Protein AF-A0A530CFT2-F1 (afdb_monomer_lite)

pLDDT: mean 93.9, std 4.34, range [71.94, 98.25]

Sequence (103 aa):
RKPIAGTEFVIRADLAFIAIGFAGPAARGPVSELAGQMKIAIDSRRSKNVEANDRDYRTSVEKLYAAGDVRRGQSLVVWAIREGRQAARAIDEALMGSSVLPR

Foldseek 3Di:
DDDDPPPDDDDDDPDDDDPPDAQADDCDDDCVVCPPQWDWDQDPVRRTAGDDDQQQQDTSDPLDGDADCNHVNDDDPVRRVVSVQNNVQSSCCVVPVHDPGDD

Radius of gyration: 18.89 Å; chains: 1; bounding box: 44×29×58 Å

Secondary structure (DSSP, 8-state):
--PPTT-------S--------SSS-SSSHHHHTBTTB-EEE-TT--EEE---TTT-B-SSTT-B--THHHH-S--HHHHHHHHHHHHHHHHHHHHSS--S--

Structure (mmCIF, N/CA/C/O backbone):
data_AF-A0A530CFT2-F1
#
_entry.id   AF-A0A530CFT2-F1
#
loop_
_atom_site.group_PDB
_atom_site.id
_atom_site.type_symbol
_atom_site.label_atom_id
_atom_site.label_alt_id
_atom_site.label_comp_id
_atom_site.label_asym_id
_atom_site.label_entity_id
_atom_site.label_seq_id
_atom_site.pdbx_PDB_ins_code
_atom_site.Cartn_x
_atom_site.Cartn_y
_atom_site.Cartn_z
_atom_site.occupancy
_atom_site.B_iso_or_equiv
_atom_site.auth_seq_id
_atom_site.auth_comp_id
_atom_site.auth_asym_id
_atom_site.auth_atom_id
_atom_site.pdbx_PDB_model_num
ATOM 1 N N . ARG A 1 1 ? 21.847 -1.056 -11.815 1.00 71.94 1 ARG A N 1
ATOM 2 C CA . ARG A 1 1 ? 21.986 -1.627 -13.178 1.00 71.94 1 ARG A CA 1
ATOM 3 C C . ARG A 1 1 ? 22.604 -0.545 -14.052 1.00 71.94 1 ARG A C 1
ATOM 5 O O . ARG A 1 1 ? 22.154 0.586 -13.931 1.00 71.94 1 ARG A O 1
ATOM 12 N N . LYS A 1 2 ? 23.645 -0.851 -14.832 1.00 89.00 2 LYS A N 1
ATOM 13 C CA . LYS A 1 2 ? 24.240 0.085 -15.800 1.00 89.00 2 LYS A CA 1
ATOM 14 C C . LYS A 1 2 ? 23.970 -0.454 -17.212 1.00 89.00 2 LYS A C 1
ATOM 16 O O . LYS A 1 2 ? 24.074 -1.670 -17.371 1.00 89.00 2 LYS A O 1
ATOM 21 N N . PRO A 1 3 ? 23.583 0.389 -18.182 1.00 92.56 3 PRO A N 1
ATOM 22 C CA . PRO A 1 3 ? 23.513 -0.016 -19.583 1.00 92.56 3 PRO A CA 1
ATOM 23 C C . PRO A 1 3 ? 24.857 -0.579 -20.062 1.00 92.56 3 PRO A C 1
ATOM 25 O O . PRO A 1 3 ? 25.907 -0.159 -19.569 1.00 92.56 3 PRO A O 1
ATOM 28 N N . ILE A 1 4 ? 24.818 -1.527 -20.999 1.00 95.56 4 ILE A N 1
ATOM 29 C CA . ILE A 1 4 ? 26.016 -2.078 -21.641 1.00 95.56 4 ILE A CA 1
ATOM 30 C C . ILE A 1 4 ? 26.259 -1.264 -22.912 1.00 95.56 4 ILE A C 1
ATOM 32 O O . ILE A 1 4 ? 25.421 -1.266 -23.811 1.00 95.56 4 ILE A O 1
ATOM 36 N N . ALA A 1 5 ? 27.383 -0.552 -22.969 1.00 95.56 5 ALA A N 1
ATOM 37 C CA . ALA A 1 5 ? 27.720 0.282 -24.119 1.00 95.56 5 ALA A CA 1
ATOM 38 C C . ALA A 1 5 ? 27.826 -0.560 -25.401 1.00 95.56 5 ALA A C 1
ATOM 40 O O . ALA A 1 5 ? 28.415 -1.643 -25.379 1.00 95.56 5 ALA A O 1
ATOM 41 N N . GLY A 1 6 ? 27.269 -0.060 -26.505 1.00 96.31 6 GLY A N 1
ATOM 42 C CA . GLY A 1 6 ? 27.289 -0.724 -27.811 1.00 96.31 6 GLY A CA 1
ATOM 43 C C . GLY A 1 6 ? 26.199 -1.785 -28.005 1.00 96.31 6 GLY A C 1
ATOM 44 O O . GLY A 1 6 ? 26.219 -2.490 -29.010 1.00 96.31 6 GLY A O 1
ATOM 45 N N . THR A 1 7 ? 25.266 -1.927 -27.056 1.00 96.44 7 THR A N 1
ATOM 46 C CA . THR A 1 7 ? 24.122 -2.861 -27.147 1.00 96.44 7 THR A CA 1
ATOM 47 C C . THR A 1 7 ? 22.793 -2.163 -27.440 1.00 96.44 7 THR A C 1
ATOM 49 O O . THR A 1 7 ? 21.724 -2.768 -27.350 1.00 96.44 7 THR A O 1
ATOM 52 N N . GLU A 1 8 ? 22.839 -0.878 -27.773 1.00 96.12 8 GLU A N 1
ATOM 53 C CA . GLU A 1 8 ? 21.672 -0.077 -28.104 1.00 96.12 8 GLU A CA 1
ATOM 54 C C . GLU A 1 8 ? 21.058 -0.540 -29.432 1.00 96.12 8 GLU A C 1
ATOM 56 O O . GLU A 1 8 ? 21.755 -0.828 -30.403 1.00 96.12 8 GLU A O 1
ATOM 61 N N . PHE A 1 9 ? 19.729 -0.597 -29.491 1.00 96.44 9 PHE A N 1
ATOM 62 C CA . PHE A 1 9 ? 19.003 -0.979 -30.697 1.00 96.44 9 PHE A CA 1
ATOM 63 C C . PHE A 1 9 ? 17.696 -0.199 -30.815 1.00 96.44 9 PHE A C 1
ATOM 65 O O . PHE A 1 9 ? 17.185 0.351 -29.838 1.00 96.44 9 PHE A O 1
ATOM 72 N N . VAL A 1 10 ? 17.157 -0.147 -32.032 1.00 96.19 10 VAL A N 1
ATOM 73 C CA . VAL A 1 10 ? 15.926 0.580 -32.346 1.00 96.19 10 VAL A CA 1
ATOM 74 C C . VAL A 1 10 ? 14.807 -0.416 -32.618 1.00 96.19 10 VAL A C 1
ATOM 76 O O . VAL A 1 10 ? 14.932 -1.275 -33.488 1.00 96.19 10 VAL A O 1
ATOM 79 N N . ILE A 1 11 ? 13.692 -0.263 -31.906 1.00 96.44 11 ILE A N 1
ATOM 80 C CA . ILE A 1 11 ? 12.438 -0.966 -32.190 1.00 96.44 11 ILE A CA 1
ATOM 81 C C . ILE A 1 11 ? 11.497 0.037 -32.855 1.00 96.44 11 ILE A C 1
ATOM 83 O O . ILE A 1 11 ? 11.189 1.072 -32.265 1.00 96.44 11 ILE A O 1
ATOM 87 N N . ARG A 1 12 ? 11.039 -0.248 -34.079 1.00 97.25 12 ARG A N 1
ATOM 88 C CA . ARG A 1 12 ? 9.985 0.552 -34.721 1.00 97.25 12 ARG A CA 1
ATOM 89 C C . ARG A 1 12 ? 8.639 0.180 -34.106 1.00 97.25 12 ARG A C 1
ATOM 91 O O . ARG A 1 12 ? 8.316 -1.001 -34.037 1.00 97.25 12 ARG A O 1
ATOM 98 N N . ALA A 1 13 ? 7.879 1.177 -33.673 1.00 97.31 13 ALA A N 1
ATOM 99 C CA . ALA A 1 13 ? 6.554 0.984 -33.103 1.00 97.31 13 ALA A CA 1
ATOM 100 C C . ALA A 1 13 ? 5.661 2.183 -33.430 1.00 97.31 13 ALA A C 1
ATOM 102 O O . ALA A 1 13 ? 6.099 3.325 -33.300 1.00 97.31 13 ALA A O 1
ATOM 103 N N . ASP A 1 14 ? 4.411 1.911 -33.802 1.00 98.12 14 ASP A N 1
ATOM 104 C CA . ASP A 1 14 ? 3.378 2.939 -33.968 1.00 98.12 14 ASP A CA 1
ATOM 105 C C . ASP A 1 14 ? 2.780 3.362 -32.615 1.00 98.12 14 ASP A C 1
ATOM 107 O O . ASP A 1 14 ? 2.332 4.494 -32.444 1.00 98.12 14 ASP A O 1
ATOM 111 N N . LEU A 1 15 ? 2.798 2.455 -31.628 1.00 97.50 15 LEU A N 1
ATOM 112 C CA . LEU A 1 15 ? 2.300 2.684 -30.274 1.00 97.50 15 LEU A CA 1
ATOM 113 C C . LEU A 1 15 ? 3.112 1.890 -29.244 1.00 97.50 15 LEU A C 1
ATOM 115 O O . LEU A 1 15 ? 3.461 0.732 -29.471 1.00 97.50 15 LEU A O 1
ATOM 119 N N . ALA A 1 16 ? 3.371 2.500 -28.086 1.00 95.88 16 ALA A N 1
ATOM 120 C CA . ALA A 1 16 ? 4.056 1.870 -26.962 1.00 95.88 16 ALA A CA 1
ATOM 121 C C . ALA A 1 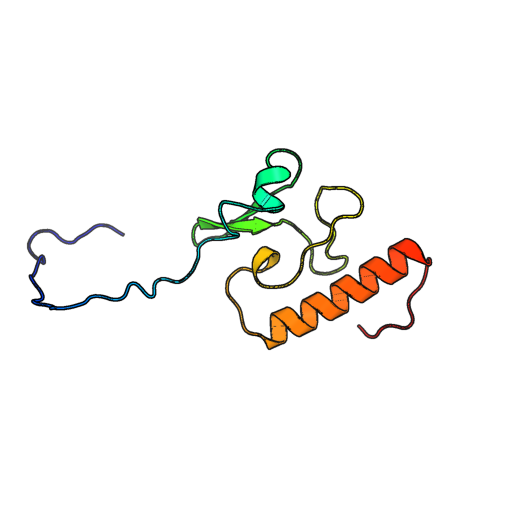16 ? 3.249 2.037 -25.667 1.00 95.88 16 ALA A C 1
ATOM 123 O O . ALA A 1 16 ? 2.850 3.146 -25.312 1.00 95.88 16 ALA A O 1
ATOM 124 N N . PHE A 1 17 ? 3.051 0.936 -24.936 1.00 96.12 17 PHE A N 1
ATOM 125 C CA . PHE A 1 17 ? 2.417 0.932 -23.618 1.00 96.12 17 PHE A CA 1
ATOM 126 C C . PHE A 1 17 ? 3.454 0.690 -22.527 1.00 96.12 17 PHE A C 1
ATOM 128 O O . PHE A 1 17 ? 4.207 -0.283 -22.566 1.00 96.12 17 PHE A O 1
ATOM 135 N N . ILE A 1 18 ? 3.467 1.560 -21.521 1.00 93.56 18 ILE A N 1
ATOM 136 C CA . ILE A 1 18 ? 4.369 1.444 -20.378 1.00 93.56 18 ILE A CA 1
ATOM 137 C C . ILE A 1 18 ? 3.619 0.745 -19.239 1.00 93.56 18 ILE A C 1
ATOM 139 O O . ILE A 1 18 ? 2.847 1.368 -18.517 1.00 93.56 18 ILE A O 1
ATOM 143 N N . ALA A 1 19 ? 3.863 -0.555 -19.069 1.00 93.69 19 ALA A N 1
ATOM 144 C CA . ALA A 1 19 ? 3.240 -1.396 -18.040 1.00 93.69 19 ALA A CA 1
ATOM 145 C C . ALA A 1 19 ? 4.202 -1.710 -16.875 1.00 93.69 19 ALA A C 1
ATOM 147 O O . ALA A 1 19 ? 4.329 -2.850 -16.438 1.00 93.69 19 ALA A O 1
ATOM 148 N N . ILE A 1 20 ? 4.919 -0.696 -16.379 1.00 90.50 20 ILE A N 1
ATOM 149 C CA . ILE A 1 20 ? 5.935 -0.848 -15.314 1.00 90.50 20 ILE A CA 1
ATOM 150 C C . ILE A 1 20 ? 5.348 -0.853 -13.889 1.00 90.50 20 ILE A C 1
ATOM 152 O O . ILE A 1 20 ? 6.090 -0.978 -12.915 1.00 90.50 20 ILE A O 1
ATOM 156 N N . GLY A 1 21 ? 4.026 -0.709 -13.763 1.00 90.19 21 GLY A N 1
ATOM 157 C CA . GLY A 1 21 ? 3.322 -0.614 -12.484 1.00 90.19 21 GLY A CA 1
ATOM 158 C C . GLY A 1 21 ? 3.464 0.756 -11.810 1.00 90.19 21 GLY A C 1
ATOM 159 O O . GLY A 1 21 ? 3.689 1.771 -12.468 1.00 90.19 21 GLY A O 1
ATOM 160 N N . PHE A 1 22 ? 3.319 0.779 -10.483 1.00 88.94 22 PHE A N 1
ATOM 161 C CA . PHE A 1 22 ? 3.281 1.992 -9.654 1.00 88.94 22 PHE A CA 1
ATOM 162 C C . PHE A 1 22 ? 4.242 1.901 -8.461 1.00 88.94 22 PHE A C 1
ATOM 164 O O . PHE A 1 22 ? 4.336 0.865 -7.811 1.00 88.94 22 PHE A O 1
ATOM 171 N N . ALA A 1 23 ? 4.929 2.989 -8.120 1.00 90.19 23 ALA A N 1
ATOM 172 C CA . ALA A 1 23 ? 5.917 3.007 -7.033 1.00 90.19 23 ALA A CA 1
ATOM 173 C C . ALA A 1 23 ? 5.374 3.591 -5.713 1.00 90.19 23 ALA A C 1
ATOM 175 O O . ALA A 1 23 ? 6.153 4.058 -4.883 1.00 90.19 23 ALA A O 1
ATOM 176 N N . GLY A 1 24 ? 4.054 3.618 -5.529 1.00 90.69 24 GLY A N 1
ATOM 177 C CA . GLY A 1 24 ? 3.413 4.170 -4.338 1.00 90.69 24 GLY A CA 1
ATOM 178 C C . GLY A 1 24 ? 2.068 4.839 -4.629 1.00 90.69 24 GLY A C 1
ATOM 179 O O . GLY A 1 24 ? 1.569 4.750 -5.755 1.00 90.69 24 GLY A O 1
ATOM 180 N N . PRO A 1 25 ? 1.479 5.513 -3.625 1.00 89.06 25 PRO A N 1
ATOM 181 C CA . PRO A 1 25 ? 0.223 6.232 -3.769 1.00 89.06 25 PRO A CA 1
ATOM 182 C C . PRO A 1 25 ? 0.317 7.373 -4.781 1.00 89.06 25 PRO A C 1
ATOM 184 O O . PRO A 1 25 ? 1.393 7.902 -5.069 1.00 89.06 25 PRO A O 1
ATOM 187 N N . ALA A 1 26 ? -0.846 7.768 -5.299 1.00 84.62 26 ALA A N 1
ATOM 188 C CA . ALA A 1 26 ? -0.957 8.881 -6.225 1.00 84.62 26 ALA A CA 1
ATOM 189 C C . ALA A 1 26 ? -0.366 10.172 -5.633 1.00 84.62 26 ALA A C 1
ATOM 191 O O . ALA A 1 26 ? -0.483 10.446 -4.440 1.00 84.62 26 ALA A O 1
ATOM 192 N N . ALA A 1 27 ? 0.227 10.997 -6.501 1.00 82.00 27 ALA A N 1
ATOM 193 C CA . ALA A 1 27 ? 0.823 12.276 -6.112 1.00 82.00 27 ALA A CA 1
ATOM 194 C C . ALA A 1 27 ? -0.200 13.301 -5.584 1.00 82.00 27 ALA A C 1
ATOM 196 O O . ALA A 1 27 ? 0.194 14.294 -4.982 1.00 82.00 27 ALA A O 1
ATOM 197 N N . ARG A 1 28 ? -1.495 13.071 -5.836 1.00 86.81 28 ARG A N 1
ATOM 198 C CA . ARG A 1 28 ? -2.614 13.866 -5.326 1.00 86.81 28 ARG A CA 1
ATOM 199 C C . ARG A 1 28 ? -3.506 12.979 -4.463 1.00 86.81 28 ARG A C 1
ATOM 201 O O . ARG A 1 28 ? -3.796 11.850 -4.858 1.00 86.81 28 ARG A O 1
ATOM 208 N N . GLY A 1 29 ? -3.956 13.511 -3.331 1.00 86.81 29 GLY A N 1
ATOM 209 C CA . GLY A 1 29 ? -4.896 12.871 -2.413 1.00 86.81 29 GLY A CA 1
ATOM 210 C C . GLY A 1 29 ? -4.437 12.894 -0.949 1.00 86.81 29 GLY A C 1
ATOM 211 O O . GLY A 1 29 ? -3.465 13.578 -0.612 1.00 86.81 29 GLY A O 1
ATOM 212 N N . PRO A 1 30 ? -5.071 12.082 -0.083 1.00 87.19 30 PRO A N 1
ATOM 213 C CA . PRO A 1 30 ? -4.866 12.142 1.366 1.00 87.19 30 PRO A CA 1
ATOM 214 C C . PRO A 1 30 ? -3.407 11.948 1.788 1.00 87.19 30 PRO A C 1
ATOM 216 O O . PRO A 1 30 ? -2.926 12.588 2.716 1.00 87.19 30 PRO A O 1
ATOM 219 N N . VAL A 1 31 ? -2.667 11.099 1.066 1.00 89.12 31 VAL A N 1
ATOM 220 C CA . VAL A 1 31 ? -1.247 10.855 1.351 1.00 89.12 31 VAL A CA 1
ATOM 221 C C . VAL A 1 31 ? -0.397 12.107 1.131 1.00 89.12 31 VAL A C 1
ATOM 223 O O . VAL A 1 31 ? 0.494 12.387 1.929 1.00 89.12 31 VAL A O 1
ATOM 226 N N . SER A 1 32 ? -0.667 12.862 0.062 1.00 90.50 32 SER A N 1
ATOM 227 C CA . SER A 1 32 ? 0.028 14.124 -0.208 1.00 90.50 32 SER A CA 1
ATOM 228 C C . SER A 1 32 ? -0.430 15.253 0.713 1.00 90.50 32 SER A C 1
ATOM 230 O O . SER A 1 32 ? 0.389 16.074 1.109 1.00 90.50 32 SER A O 1
ATOM 232 N N . GLU A 1 33 ? -1.710 15.280 1.086 1.00 92.38 33 GLU A N 1
ATOM 233 C CA . GLU A 1 33 ? -2.277 16.287 1.996 1.00 92.38 33 GLU A CA 1
ATOM 234 C C . GLU A 1 33 ? -1.720 16.150 3.419 1.00 92.38 33 GLU A C 1
ATOM 236 O O . GLU A 1 33 ? -1.522 17.145 4.110 1.00 92.38 33 GLU A O 1
ATOM 241 N N . LEU A 1 34 ? -1.399 14.921 3.829 1.00 91.88 34 LEU A N 1
ATOM 242 C CA . LEU A 1 34 ? -0.799 14.595 5.125 1.00 91.88 34 LEU A CA 1
ATOM 243 C C . LEU A 1 34 ? 0.731 14.459 5.063 1.00 91.88 34 LEU A C 1
ATOM 245 O O . LEU A 1 34 ? 1.354 13.898 5.976 1.00 91.88 34 LEU A O 1
ATOM 249 N N . ALA A 1 35 ? 1.360 14.947 3.991 1.00 86.94 35 ALA A N 1
ATOM 250 C CA . ALA A 1 35 ? 2.809 14.910 3.849 1.00 86.94 35 ALA A CA 1
ATOM 251 C C . ALA A 1 35 ? 3.493 15.632 5.026 1.00 86.94 35 ALA A C 1
ATOM 253 O O . ALA A 1 35 ? 3.126 16.742 5.402 1.00 86.94 35 ALA A O 1
ATOM 254 N N . GLY A 1 36 ? 4.492 14.982 5.627 1.00 86.81 36 GLY A N 1
ATOM 255 C CA . GLY A 1 36 ? 5.197 15.481 6.815 1.00 86.81 36 GLY A CA 1
ATOM 256 C C . GLY A 1 36 ? 4.568 15.077 8.154 1.00 86.81 36 GLY A C 1
ATOM 257 O O . GLY A 1 36 ? 5.263 15.098 9.164 1.00 86.81 36 GLY A O 1
ATOM 258 N N . GLN A 1 37 ? 3.305 14.641 8.170 1.00 92.69 37 GLN A N 1
ATOM 259 C CA . GLN A 1 37 ? 2.639 14.088 9.361 1.00 92.69 37 GLN A CA 1
ATOM 260 C C . GLN A 1 37 ? 2.562 12.559 9.301 1.00 92.69 37 GLN A C 1
ATOM 262 O O . GLN A 1 37 ? 2.700 11.862 10.311 1.00 92.69 37 GLN A O 1
ATOM 267 N N . MET A 1 38 ? 2.365 12.026 8.095 1.00 93.25 38 MET A N 1
ATOM 268 C CA . MET A 1 38 ? 2.296 10.595 7.853 1.00 93.25 38 MET A CA 1
ATOM 269 C C . MET A 1 38 ? 3.665 10.019 7.488 1.00 93.25 38 MET A C 1
ATOM 271 O O . MET A 1 38 ? 4.317 10.469 6.542 1.00 93.25 38 MET A O 1
ATOM 275 N N . LYS A 1 39 ? 4.093 8.994 8.227 1.00 94.81 39 LYS A N 1
ATOM 276 C CA . LYS A 1 39 ? 5.319 8.253 7.940 1.00 94.81 39 LYS A CA 1
ATOM 277 C C . LYS A 1 39 ? 5.145 7.366 6.711 1.00 94.81 39 LYS A C 1
ATOM 279 O O . LYS A 1 39 ? 4.115 6.719 6.516 1.00 94.81 39 LYS A O 1
ATOM 284 N N . ILE A 1 40 ? 6.188 7.343 5.891 1.00 94.81 40 ILE A N 1
ATOM 285 C CA . ILE A 1 40 ? 6.260 6.585 4.646 1.00 94.81 40 ILE A CA 1
ATOM 286 C C . ILE A 1 40 ? 7.465 5.654 4.730 1.00 94.81 40 ILE A C 1
ATOM 288 O O . ILE A 1 40 ? 8.589 6.107 4.950 1.00 94.81 40 ILE A O 1
ATOM 292 N N . ALA A 1 41 ? 7.238 4.368 4.489 1.00 93.19 41 ALA A N 1
ATOM 293 C CA . ALA A 1 41 ? 8.288 3.374 4.348 1.00 93.19 41 ALA A CA 1
ATOM 294 C C . ALA A 1 41 ? 8.744 3.293 2.885 1.00 93.19 41 ALA A C 1
ATOM 296 O O . ALA A 1 41 ? 7.927 3.323 1.960 1.00 93.19 41 ALA A O 1
ATOM 297 N N . ILE A 1 42 ? 10.056 3.170 2.674 1.00 92.94 42 ILE A N 1
ATOM 298 C CA . ILE A 1 42 ? 10.642 2.938 1.351 1.00 92.94 42 ILE A CA 1
ATOM 299 C C . ILE A 1 42 ? 11.121 1.491 1.287 1.00 92.94 42 ILE A C 1
ATOM 301 O O . ILE A 1 42 ? 11.966 1.085 2.084 1.00 92.94 42 ILE A O 1
ATOM 305 N N . ASP A 1 43 ? 10.588 0.717 0.344 1.00 88.38 43 ASP A N 1
ATOM 306 C CA . ASP A 1 43 ? 10.969 -0.685 0.169 1.00 88.38 43 ASP A CA 1
ATOM 307 C C . ASP A 1 43 ? 12.276 -0.851 -0.636 1.00 88.38 43 ASP A C 1
ATOM 309 O O . ASP A 1 43 ? 12.870 0.102 -1.151 1.00 88.38 43 ASP A O 1
ATOM 313 N N . SER A 1 44 ? 12.728 -2.098 -0.788 1.00 88.38 44 SER A N 1
ATOM 314 C CA . SER A 1 44 ? 13.930 -2.437 -1.565 1.00 88.38 44 SER A CA 1
ATOM 315 C C . SER A 1 44 ? 13.830 -2.085 -3.055 1.00 88.38 44 SER A C 1
ATOM 317 O O . SER A 1 44 ? 14.855 -1.933 -3.722 1.00 88.38 44 SER A O 1
ATOM 319 N N . ARG A 1 45 ? 12.611 -1.920 -3.582 1.00 86.56 45 ARG A N 1
ATOM 320 C CA . ARG A 1 45 ? 12.326 -1.485 -4.956 1.00 86.56 45 ARG A CA 1
ATOM 321 C C . ARG A 1 45 ? 12.199 0.033 -5.073 1.00 86.56 45 ARG A C 1
ATOM 323 O O . ARG A 1 45 ? 11.896 0.517 -6.160 1.00 86.56 45 ARG A O 1
ATOM 330 N N . ARG A 1 46 ? 12.467 0.781 -3.994 1.00 89.50 46 ARG A N 1
ATOM 331 C CA . ARG A 1 46 ? 12.311 2.243 -3.895 1.00 89.50 46 ARG 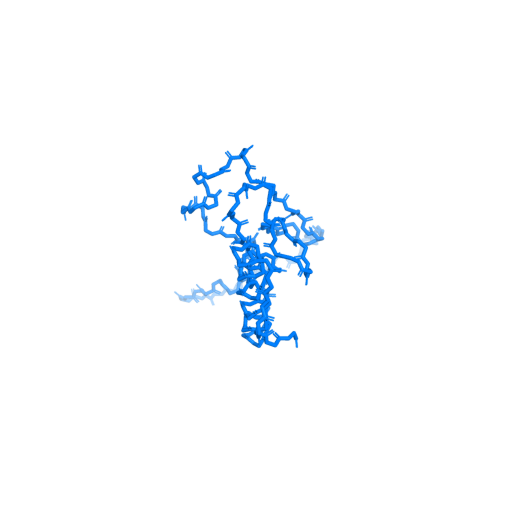A CA 1
ATOM 332 C C . ARG A 1 46 ? 10.853 2.705 -4.000 1.00 89.50 46 ARG A C 1
ATOM 334 O O . ARG A 1 46 ? 10.616 3.888 -4.246 1.00 89.50 46 ARG A O 1
ATOM 341 N N . SER A 1 47 ? 9.898 1.803 -3.783 1.00 91.38 47 SER A N 1
ATOM 342 C CA . SER A 1 47 ? 8.479 2.144 -3.691 1.00 91.38 47 SER A CA 1
ATOM 343 C C . SER A 1 47 ? 8.195 2.797 -2.345 1.00 91.38 47 SER A C 1
ATOM 345 O O . SER A 1 47 ? 8.749 2.389 -1.325 1.00 91.38 47 SER A O 1
ATOM 347 N N . LYS A 1 48 ? 7.341 3.817 -2.348 1.00 93.75 48 LYS A N 1
ATOM 348 C CA . LYS A 1 48 ? 6.907 4.568 -1.170 1.00 93.75 48 LYS A CA 1
ATOM 349 C C . LYS A 1 48 ? 5.538 4.065 -0.734 1.00 93.75 48 LYS A C 1
ATOM 351 O O . LYS A 1 48 ? 4.574 4.257 -1.465 1.00 93.75 48 LYS A O 1
ATOM 356 N N . ASN A 1 49 ? 5.445 3.484 0.453 1.00 94.69 49 ASN A N 1
ATOM 357 C CA . ASN A 1 49 ? 4.188 2.985 1.012 1.00 94.69 49 ASN A CA 1
ATOM 358 C C . ASN A 1 49 ? 3.898 3.661 2.354 1.00 94.69 49 ASN A C 1
ATOM 360 O O . ASN A 1 49 ? 4.822 4.032 3.076 1.00 94.69 49 ASN A O 1
ATOM 364 N N . VAL A 1 50 ? 2.623 3.806 2.706 1.00 95.62 50 VAL A N 1
ATOM 365 C CA . VAL A 1 50 ? 2.218 4.294 4.028 1.00 95.62 50 VAL A CA 1
ATOM 366 C C . VAL A 1 50 ? 2.681 3.305 5.090 1.00 95.62 50 VAL A C 1
ATOM 368 O O . VAL A 1 50 ? 2.396 2.109 5.006 1.00 95.62 50 VAL A O 1
ATOM 371 N N . GLU A 1 51 ? 3.410 3.803 6.085 1.00 95.81 51 GLU A N 1
ATOM 372 C CA . GLU A 1 51 ? 3.907 2.974 7.175 1.00 95.81 51 GLU A CA 1
ATO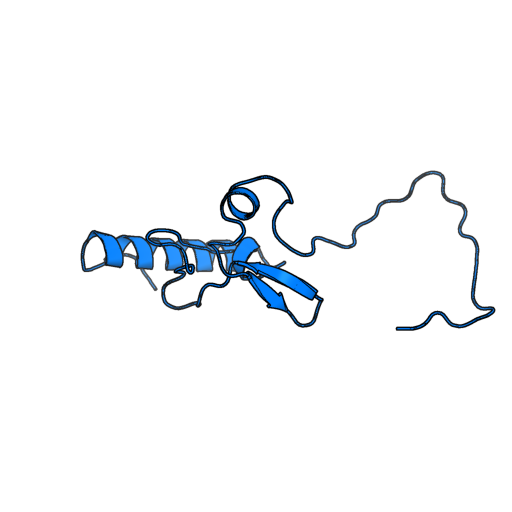M 373 C C . GLU A 1 51 ? 2.759 2.628 8.132 1.00 95.81 51 GLU A C 1
ATOM 375 O O . GLU A 1 51 ? 2.208 3.500 8.804 1.00 95.81 51 GLU A O 1
ATOM 380 N N . ALA A 1 52 ? 2.403 1.344 8.180 1.00 96.62 52 ALA A N 1
ATOM 381 C CA . ALA A 1 52 ? 1.514 0.759 9.177 1.00 96.62 52 ALA A CA 1
ATOM 382 C C . ALA A 1 52 ? 1.850 -0.729 9.359 1.00 96.62 52 ALA A C 1
ATOM 384 O O . ALA A 1 52 ? 2.222 -1.414 8.400 1.00 96.62 52 ALA A O 1
ATOM 385 N N . ASN A 1 53 ? 1.719 -1.244 10.583 1.00 94.56 53 ASN A N 1
ATOM 386 C CA . ASN A 1 53 ? 1.991 -2.653 10.891 1.00 94.56 53 ASN A CA 1
ATOM 387 C C . ASN A 1 53 ? 0.782 -3.551 10.556 1.00 94.56 53 ASN A C 1
ATOM 389 O O . ASN A 1 53 ? -0.329 -3.073 10.346 1.00 94.56 53 ASN A O 1
ATOM 393 N N . ASP A 1 54 ? 0.985 -4.866 10.423 1.00 94.00 54 ASP A N 1
ATOM 394 C CA . ASP A 1 54 ? -0.050 -5.848 10.027 1.00 94.00 54 ASP A CA 1
ATOM 395 C C . ASP A 1 54 ? -0.887 -6.394 11.190 1.00 94.00 54 ASP A C 1
ATOM 397 O O . ASP A 1 54 ? -1.672 -7.333 11.010 1.00 94.00 54 ASP A O 1
ATOM 401 N N . ARG A 1 55 ? -0.730 -5.799 12.376 1.00 93.69 55 ARG A N 1
ATOM 402 C CA . ARG A 1 55 ? -1.481 -6.139 13.583 1.00 93.69 55 ARG A CA 1
ATOM 403 C C . ARG A 1 55 ? -2.646 -5.182 13.799 1.00 93.69 55 ARG A C 1
ATOM 405 O O . ARG A 1 55 ? -3.760 -5.661 13.969 1.00 93.69 55 ARG A O 1
ATOM 412 N N . ASP A 1 56 ? -2.389 -3.877 13.782 1.00 95.81 56 ASP A N 1
ATOM 413 C CA . ASP A 1 56 ? -3.377 -2.828 14.073 1.00 95.81 56 ASP A CA 1
ATOM 414 C C . ASP A 1 56 ? -3.647 -1.876 12.897 1.00 95.81 56 ASP A C 1
ATOM 416 O O . ASP A 1 56 ? -4.603 -1.106 12.953 1.00 95.81 56 ASP A O 1
ATOM 420 N N . TYR A 1 57 ? -2.845 -1.937 11.826 1.00 97.81 57 TYR A N 1
ATOM 421 C CA . TYR A 1 57 ? -2.995 -1.121 10.614 1.00 97.81 57 TYR A CA 1
ATOM 422 C C . TYR A 1 57 ? -2.989 0.394 10.866 1.00 97.81 57 TYR A C 1
ATOM 424 O O . TYR A 1 57 ? -3.391 1.161 9.987 1.00 97.81 57 TYR A O 1
ATOM 432 N N . ARG A 1 58 ? -2.505 0.846 12.030 1.00 97.50 58 ARG A N 1
ATOM 433 C CA . ARG A 1 58 ? -2.418 2.266 12.376 1.00 97.50 58 ARG A CA 1
ATOM 434 C C . ARG A 1 58 ? -1.258 2.927 11.653 1.00 97.50 58 ARG A C 1
ATOM 436 O O . ARG A 1 58 ? -0.149 2.394 11.605 1.00 97.50 58 ARG A O 1
ATOM 443 N N . THR A 1 59 ? -1.524 4.114 11.125 1.00 96.81 59 THR A N 1
ATOM 444 C CA . THR A 1 59 ? -0.482 5.012 10.621 1.00 96.81 59 THR A CA 1
ATOM 445 C C . THR A 1 59 ? 0.119 5.832 11.767 1.00 96.81 59 THR A 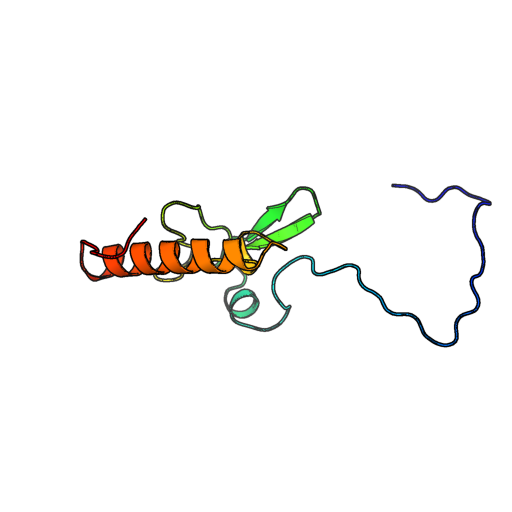C 1
ATOM 447 O O . THR A 1 59 ? -0.299 5.719 12.920 1.00 96.81 59 THR A O 1
ATOM 450 N N . SER A 1 60 ? 1.086 6.701 11.465 1.00 95.88 60 SER A N 1
ATOM 451 C CA . SER A 1 60 ? 1.583 7.681 12.440 1.00 95.88 60 SER A CA 1
ATOM 452 C C . SER A 1 60 ? 0.597 8.811 12.755 1.00 95.88 60 SER A C 1
ATOM 454 O O . SER A 1 60 ? 0.839 9.560 13.698 1.00 95.88 60 SER A O 1
ATOM 456 N N . VAL A 1 61 ? -0.477 8.962 11.974 1.00 96.25 61 VAL A N 1
ATOM 457 C CA . VAL A 1 61 ? -1.515 9.975 12.191 1.00 96.25 61 VAL A CA 1
ATOM 458 C C . VAL A 1 61 ? -2.636 9.360 13.027 1.00 96.25 61 VAL A C 1
ATOM 460 O O . VAL A 1 61 ? -3.118 8.262 12.740 1.00 96.25 61 VAL A O 1
ATOM 463 N N . GLU A 1 62 ? -3.049 10.064 14.082 1.00 95.00 62 GLU A N 1
ATOM 464 C CA . GLU A 1 62 ? -4.082 9.578 14.996 1.00 95.00 62 GLU A CA 1
ATOM 465 C C . GLU A 1 62 ? -5.400 9.315 14.253 1.00 95.00 62 GLU A C 1
ATOM 467 O O . GLU A 1 62 ? -5.822 10.102 13.407 1.00 95.00 62 GLU A O 1
ATOM 472 N N . LYS A 1 63 ? -6.057 8.194 14.579 1.00 94.94 63 LYS A N 1
ATOM 473 C CA . LYS A 1 63 ? -7.326 7.749 13.971 1.00 94.94 63 LYS A CA 1
ATOM 474 C C . LYS A 1 63 ? -7.262 7.517 12.452 1.00 94.94 63 LYS A C 1
ATOM 476 O O . LYS A 1 63 ? -8.308 7.349 11.830 1.00 94.94 63 LYS A O 1
ATOM 481 N N . LEU A 1 64 ? -6.064 7.428 11.868 1.00 96.06 64 LEU A N 1
ATOM 482 C CA . LEU A 1 64 ? -5.855 7.084 10.464 1.00 96.06 64 LEU A CA 1
ATOM 483 C C . LEU A 1 64 ? -5.202 5.704 10.323 1.00 96.06 64 LEU A C 1
ATOM 485 O O . LEU A 1 64 ? -4.194 5.398 10.968 1.00 96.06 64 LEU A O 1
ATOM 489 N N . TYR A 1 65 ? -5.766 4.892 9.430 1.00 97.50 65 TYR A N 1
ATOM 490 C CA . TYR A 1 65 ? -5.381 3.502 9.189 1.00 97.50 65 TYR A CA 1
ATOM 491 C C . TYR A 1 65 ? -5.077 3.274 7.705 1.00 97.50 65 TYR A C 1
ATOM 493 O O . TYR A 1 65 ? -5.614 3.975 6.846 1.00 97.50 65 TYR A O 1
ATOM 501 N N . ALA A 1 66 ? -4.234 2.287 7.395 1.00 96.88 66 ALA A N 1
ATOM 502 C CA . ALA A 1 66 ? -3.833 1.972 6.025 1.00 96.88 66 ALA A CA 1
ATOM 503 C C . ALA A 1 66 ? -3.808 0.461 5.760 1.00 96.88 66 ALA A C 1
ATOM 505 O O . ALA A 1 66 ? -3.223 -0.303 6.525 1.00 96.88 66 ALA A O 1
ATOM 506 N N . ALA A 1 67 ? -4.395 0.040 4.639 1.00 97.31 67 ALA A N 1
ATOM 507 C CA . ALA A 1 67 ? -4.490 -1.353 4.207 1.00 97.31 67 ALA A CA 1
ATOM 508 C C . ALA A 1 67 ? -4.415 -1.468 2.678 1.00 97.31 67 ALA A C 1
ATOM 510 O O . ALA A 1 67 ? -4.748 -0.524 1.957 1.00 97.31 67 ALA A O 1
ATOM 511 N N . GLY A 1 68 ? -4.008 -2.634 2.179 1.00 96.00 68 GLY A N 1
ATOM 512 C CA . GLY A 1 68 ? -3.892 -2.909 0.750 1.00 96.00 68 GLY A CA 1
ATOM 513 C C . GLY A 1 68 ? -2.671 -2.239 0.127 1.00 96.00 68 GLY A C 1
ATOM 514 O O . GLY A 1 68 ? -1.683 -1.946 0.803 1.00 96.00 68 GLY A O 1
ATOM 515 N N . ASP A 1 69 ? -2.730 -1.986 -1.178 1.00 94.81 69 ASP A N 1
ATOM 516 C CA . ASP A 1 69 ? -1.564 -1.573 -1.967 1.00 94.81 69 ASP A CA 1
ATOM 517 C C . ASP A 1 69 ? -0.914 -0.268 -1.486 1.00 94.81 69 ASP A C 1
ATOM 519 O O . ASP A 1 69 ? 0.297 -0.114 -1.602 1.00 94.81 69 ASP A O 1
ATOM 523 N N . VAL A 1 70 ? -1.674 0.642 -0.865 1.00 94.38 70 VAL A N 1
ATOM 524 C CA . VAL A 1 70 ? -1.133 1.892 -0.298 1.00 94.38 70 VAL A CA 1
ATOM 525 C C . VAL A 1 70 ? -0.111 1.639 0.821 1.00 94.38 70 VAL A C 1
ATOM 527 O O . VAL A 1 70 ? 0.773 2.461 1.056 1.00 94.38 70 VAL A O 1
ATOM 530 N N . ARG A 1 71 ? -0.236 0.500 1.511 1.00 94.50 71 ARG A N 1
ATOM 531 C CA . ARG A 1 71 ? 0.558 0.094 2.676 1.00 94.50 71 ARG A CA 1
ATOM 532 C C . ARG A 1 71 ? 1.534 -1.029 2.337 1.00 94.50 71 ARG A C 1
ATOM 534 O O . ARG A 1 71 ? 2.685 -1.023 2.765 1.00 94.50 71 ARG A O 1
ATOM 541 N N . ARG A 1 72 ? 1.061 -2.023 1.585 1.00 92.69 72 ARG A N 1
ATOM 542 C CA . ARG A 1 72 ? 1.816 -3.218 1.192 1.00 92.69 72 ARG A CA 1
ATOM 543 C C . ARG A 1 72 ? 2.679 -2.993 -0.052 1.00 92.69 72 ARG A C 1
ATOM 545 O O . ARG A 1 72 ? 3.697 -3.666 -0.204 1.00 92.69 72 ARG A O 1
ATOM 552 N N . GLY A 1 73 ? 2.286 -2.069 -0.925 1.00 91.88 73 GLY A N 1
ATOM 553 C CA . GLY A 1 73 ? 2.733 -2.019 -2.315 1.00 91.88 73 GLY A CA 1
ATOM 554 C C . GLY A 1 73 ? 1.945 -2.992 -3.199 1.00 91.88 73 GLY A C 1
ATOM 555 O O . GLY A 1 73 ? 1.066 -3.707 -2.721 1.00 91.88 73 GLY A O 1
ATOM 556 N N . GLN A 1 74 ? 2.283 -3.026 -4.490 1.00 90.31 74 GLN A N 1
ATOM 557 C CA . GLN A 1 74 ? 1.598 -3.832 -5.510 1.00 90.31 74 GLN A CA 1
ATOM 558 C C . GLN A 1 74 ? 1.396 -5.290 -5.056 1.00 90.31 74 GLN A C 1
ATOM 560 O O . GLN A 1 74 ? 2.370 -6.010 -4.794 1.00 90.31 74 GLN A O 1
ATOM 565 N N . SER A 1 75 ? 0.144 -5.74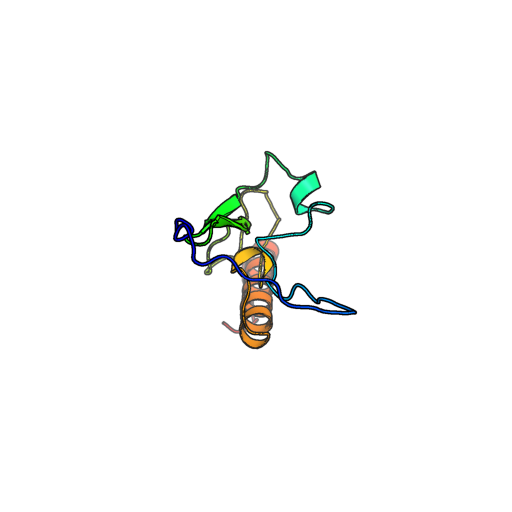4 -4.966 1.00 91.69 75 SER A N 1
ATOM 566 C CA . SER A 1 75 ? -0.164 -7.109 -4.535 1.00 91.69 75 SER A CA 1
ATOM 567 C C . SER A 1 75 ? -1.423 -7.691 -5.181 1.00 91.69 75 SER A C 1
ATOM 569 O O . SER A 1 75 ? -1.948 -7.176 -6.162 1.00 91.69 75 SER A O 1
ATOM 571 N N . LEU A 1 76 ? -1.868 -8.841 -4.669 1.00 95.06 76 LEU A N 1
ATOM 572 C CA . LEU A 1 76 ? -3.087 -9.508 -5.126 1.00 95.06 76 LEU A CA 1
ATOM 573 C C . LEU A 1 76 ? -4.317 -8.924 -4.429 1.00 95.06 76 LEU A C 1
ATOM 575 O O . LEU A 1 76 ? -4.265 -8.581 -3.249 1.00 95.06 76 LEU A O 1
ATOM 579 N N . VAL A 1 77 ? -5.462 -8.953 -5.109 1.00 97.25 77 VAL A N 1
ATOM 580 C CA . VAL A 1 77 ? -6.753 -8.505 -4.555 1.00 97.25 77 VAL A CA 1
ATOM 581 C C . VAL A 1 77 ? -7.096 -9.209 -3.235 1.00 97.25 77 VAL A C 1
ATOM 583 O O . VAL A 1 77 ? -7.596 -8.576 -2.310 1.00 97.25 77 VAL A O 1
ATOM 586 N N . VAL A 1 78 ? -6.764 -10.497 -3.092 1.00 97.62 78 VAL A N 1
ATOM 587 C CA . VAL A 1 78 ? -6.993 -11.241 -1.841 1.00 97.62 78 VAL A CA 1
ATOM 588 C C . VAL A 1 78 ? -6.237 -10.641 -0.648 1.00 97.62 78 VAL A C 1
ATOM 590 O O . VAL A 1 78 ? -6.744 -10.667 0.472 1.00 97.62 78 VAL A O 1
ATOM 593 N N . TRP A 1 79 ? -5.064 -10.038 -0.876 1.00 96.94 79 TRP A N 1
ATOM 594 C CA . TRP A 1 79 ? -4.330 -9.327 0.171 1.00 96.94 79 TRP A CA 1
ATOM 595 C C . TRP A 1 79 ? -5.025 -8.030 0.552 1.00 96.94 79 TRP A C 1
ATOM 597 O O . TRP A 1 79 ? -5.186 -7.778 1.741 1.00 96.94 79 TRP A O 1
ATOM 607 N N . ALA A 1 80 ? -5.504 -7.258 -0.424 1.00 97.12 80 ALA A N 1
ATOM 608 C CA . ALA A 1 80 ? -6.275 -6.049 -0.149 1.00 97.12 80 ALA A CA 1
ATOM 609 C C . ALA A 1 80 ? -7.556 -6.360 0.646 1.00 97.12 80 ALA A C 1
ATOM 611 O O . ALA A 1 80 ? -7.842 -5.688 1.634 1.00 97.12 80 ALA A O 1
ATOM 612 N N . ILE A 1 81 ? -8.277 -7.430 0.287 1.00 97.69 81 ILE A N 1
ATOM 613 C CA . ILE A 1 81 ? -9.464 -7.890 1.026 1.00 97.69 81 ILE A CA 1
ATOM 614 C C . ILE A 1 81 ? -9.086 -8.295 2.452 1.00 97.69 81 ILE A C 1
ATOM 616 O O . ILE A 1 81 ? -9.738 -7.874 3.409 1.00 97.69 81 ILE A O 1
ATOM 620 N N . ARG A 1 82 ? -8.036 -9.107 2.614 1.00 96.81 82 ARG A N 1
ATOM 621 C CA . ARG A 1 82 ? -7.581 -9.554 3.933 1.00 96.81 82 ARG A CA 1
ATOM 622 C C . ARG A 1 82 ? -7.184 -8.371 4.812 1.00 96.81 82 ARG A C 1
ATOM 624 O O . ARG A 1 82 ? -7.676 -8.263 5.928 1.00 96.81 82 ARG A O 1
ATOM 631 N N . GLU A 1 83 ? -6.313 -7.493 4.326 1.00 97.62 83 GLU A N 1
ATOM 632 C CA . GLU A 1 83 ? -5.842 -6.336 5.090 1.00 97.62 83 GLU A CA 1
ATOM 633 C C . GLU A 1 83 ? -6.982 -5.363 5.404 1.00 97.62 83 GLU A C 1
ATOM 635 O O . GLU A 1 83 ? -7.054 -4.872 6.524 1.00 97.62 83 GLU A O 1
ATOM 640 N N . GLY A 1 84 ? -7.922 -5.150 4.478 1.00 98.00 84 GLY A N 1
ATOM 641 C CA . GLY A 1 84 ? -9.110 -4.332 4.729 1.00 98.00 84 GLY A CA 1
ATOM 642 C C . GLY A 1 84 ? -9.980 -4.881 5.864 1.00 98.00 84 GLY A C 1
ATOM 643 O O . GLY A 1 84 ? -10.408 -4.125 6.733 1.00 98.00 84 GLY A O 1
ATOM 644 N N . ARG A 1 85 ? -10.188 -6.204 5.920 1.00 98.06 85 ARG A N 1
ATOM 645 C CA . ARG A 1 85 ? -10.922 -6.856 7.023 1.00 98.06 85 ARG A CA 1
ATOM 646 C C . ARG A 1 85 ? -10.196 -6.715 8.359 1.00 98.06 85 ARG A C 1
ATOM 648 O O . ARG A 1 85 ? -10.835 -6.443 9.372 1.00 98.06 85 ARG A O 1
ATOM 655 N N . GLN A 1 86 ? -8.873 -6.863 8.358 1.00 97.88 86 GLN A N 1
ATOM 656 C CA . GLN A 1 86 ? -8.076 -6.721 9.574 1.00 97.88 86 GLN A CA 1
ATOM 657 C C . GLN A 1 86 ? -7.993 -5.272 10.064 1.00 97.88 86 GLN A C 1
ATOM 659 O O . GLN A 1 86 ? -8.089 -5.032 11.266 1.00 97.88 86 GLN A O 1
ATOM 664 N N . ALA A 1 87 ? -7.905 -4.304 9.152 1.00 98.19 87 ALA A N 1
ATOM 665 C CA . ALA A 1 87 ? -7.996 -2.891 9.492 1.00 98.19 87 ALA A CA 1
ATOM 666 C C . ALA A 1 87 ? -9.376 -2.542 10.065 1.00 98.19 87 ALA A C 1
ATOM 668 O O . ALA A 1 87 ? -9.447 -1.874 11.090 1.00 98.19 87 ALA A O 1
ATOM 669 N N . ALA A 1 88 ? -10.467 -3.047 9.476 1.00 98.25 88 ALA A N 1
ATOM 670 C CA . ALA A 1 88 ? -11.817 -2.841 10.006 1.00 98.25 88 ALA A CA 1
ATOM 671 C C . ALA A 1 88 ? -11.961 -3.374 11.440 1.00 98.25 88 ALA A C 1
ATOM 673 O O . ALA A 1 88 ? -12.483 -2.674 12.302 1.00 98.25 88 ALA A O 1
ATOM 674 N N . ARG A 1 89 ? -11.428 -4.570 11.718 1.00 98.00 89 ARG A N 1
ATOM 675 C CA . ARG A 1 89 ? -11.375 -5.135 13.074 1.00 98.00 89 ARG A CA 1
ATOM 676 C C . ARG A 1 89 ? -10.585 -4.246 14.039 1.00 98.00 89 ARG A C 1
ATOM 678 O O . ARG A 1 89 ? -11.059 -3.990 15.138 1.00 98.00 89 ARG A O 1
ATOM 685 N N . ALA A 1 90 ? -9.411 -3.759 13.638 1.00 97.75 90 ALA A N 1
ATOM 686 C CA . ALA A 1 90 ? -8.587 -2.892 14.483 1.00 97.75 90 ALA A CA 1
ATOM 687 C C . ALA A 1 90 ? -9.249 -1.530 14.766 1.00 97.75 90 ALA A C 1
ATOM 689 O O . ALA A 1 90 ? -9.127 -1.003 15.872 1.00 97.75 90 ALA A O 1
ATOM 690 N N . ILE A 1 91 ? -9.965 -0.972 13.785 1.00 98.25 91 ILE A N 1
ATOM 691 C CA . ILE A 1 91 ? -10.759 0.253 13.942 1.00 98.25 91 ILE A CA 1
ATOM 692 C C . ILE A 1 91 ? -11.913 0.013 14.919 1.00 98.25 91 ILE A C 1
ATOM 694 O O . ILE A 1 91 ? -12.116 0.818 15.824 1.00 98.25 91 ILE A O 1
ATOM 698 N N . ASP A 1 92 ? -12.634 -1.097 14.768 1.00 98.12 92 ASP A N 1
ATOM 699 C CA . ASP A 1 92 ? -13.746 -1.470 15.645 1.00 98.12 92 ASP A CA 1
ATOM 700 C C . ASP A 1 92 ? -13.276 -1.662 17.097 1.00 98.12 92 ASP A C 1
ATOM 702 O O . ASP A 1 92 ? -13.803 -1.024 18.004 1.00 98.12 92 ASP A O 1
ATOM 706 N N . GLU A 1 93 ? -12.191 -2.415 17.322 1.00 97.31 93 GLU A N 1
ATOM 707 C CA . GLU A 1 93 ? -11.579 -2.564 18.654 1.00 97.31 93 GLU A CA 1
ATOM 708 C C . GLU A 1 93 ? -11.151 -1.218 19.251 1.00 97.31 93 GLU A C 1
ATOM 710 O O . GLU A 1 93 ? -11.321 -0.987 20.447 1.00 97.31 93 GLU A O 1
ATOM 715 N N . ALA A 1 94 ? -10.612 -0.311 18.432 1.00 97.00 94 ALA A N 1
ATOM 716 C CA . ALA A 1 94 ? -10.184 1.007 18.884 1.00 97.00 94 ALA A CA 1
ATOM 717 C C . ALA A 1 94 ? -11.348 1.917 19.304 1.00 97.00 94 ALA A C 1
ATOM 719 O O . ALA A 1 94 ? -11.166 2.750 20.191 1.00 97.00 94 ALA A O 1
ATOM 720 N N . LEU A 1 95 ? -12.505 1.794 18.651 1.00 97.38 95 LEU A N 1
ATOM 721 C CA . LEU A 1 95 ? -13.690 2.614 18.918 1.00 97.38 95 LEU A CA 1
ATOM 722 C C . LEU A 1 95 ? -14.563 2.024 20.030 1.00 97.38 95 LEU A C 1
ATOM 724 O O . LEU A 1 95 ? -15.111 2.772 20.836 1.00 97.38 95 LEU A O 1
ATOM 728 N N . MET A 1 96 ? -14.676 0.697 20.077 1.00 97.88 96 MET A N 1
ATOM 729 C CA . MET A 1 96 ? -15.633 -0.024 20.923 1.00 97.88 96 MET A CA 1
ATOM 730 C C . MET A 1 96 ? -14.981 -0.716 22.128 1.00 97.88 96 MET A C 1
ATOM 732 O O . MET A 1 96 ? -15.681 -1.199 23.015 1.00 97.88 96 MET A O 1
ATOM 736 N N . GLY A 1 97 ? -13.648 -0.816 22.165 1.00 97.12 97 GLY A N 1
ATOM 737 C CA . GLY A 1 97 ? -12.884 -1.543 23.189 1.00 97.12 97 GLY A CA 1
ATOM 738 C C . GLY A 1 97 ? -12.818 -3.064 22.980 1.00 97.12 97 GLY A C 1
ATOM 739 O O . GLY A 1 97 ? -12.013 -3.736 23.621 1.00 97.12 97 GLY A O 1
ATOM 740 N N . SER A 1 98 ? -13.630 -3.621 22.078 1.00 96.31 98 SER A N 1
ATOM 741 C CA . SER A 1 98 ? -13.603 -5.027 21.649 1.00 96.31 98 SER A CA 1
ATOM 742 C C . SER A 1 98 ? -14.220 -5.163 20.253 1.00 96.31 98 SER A C 1
ATOM 744 O O . SER A 1 98 ? -14.902 -4.246 19.807 1.00 96.31 98 SER A O 1
ATOM 746 N N . SER A 1 99 ? -13.994 -6.284 19.560 1.00 97.06 99 SER A N 1
ATOM 747 C CA . SER A 1 99 ? -14.607 -6.542 18.252 1.00 97.06 99 SER A CA 1
ATOM 748 C C . SER A 1 99 ? -15.045 -7.993 18.106 1.00 97.06 99 SER A C 1
ATOM 750 O O . SER A 1 99 ? -14.338 -8.918 18.513 1.00 97.06 99 SER A O 1
ATOM 752 N N . VAL A 1 100 ? -16.198 -8.183 17.467 1.00 97.12 100 VAL A N 1
ATOM 753 C CA . VAL A 1 100 ? -16.716 -9.497 17.048 1.00 97.12 100 VAL A CA 1
ATOM 754 C C . VAL A 1 100 ? -16.272 -9.872 15.629 1.00 97.12 100 VAL A C 1
ATOM 756 O O . VAL A 1 100 ? -16.596 -10.955 15.141 1.00 97.12 100 VAL A O 1
ATOM 759 N N . LEU A 1 101 ? -15.543 -8.986 14.941 1.00 96.12 101 LEU A N 1
ATOM 760 C CA . LEU A 1 101 ? -15.064 -9.231 13.587 1.00 96.12 101 LEU A CA 1
ATOM 761 C C . LEU A 1 101 ? -13.930 -10.278 13.579 1.00 96.12 101 LEU A C 1
ATOM 763 O O . LEU A 1 101 ? -13.068 -10.285 14.466 1.00 96.12 101 LEU A O 1
ATOM 767 N N . PRO A 1 102 ? -13.893 -11.162 12.565 1.00 90.75 102 PRO A N 1
ATOM 768 C CA . PRO A 1 102 ? -12.912 -12.240 12.491 1.00 90.75 102 PRO A CA 1
ATOM 769 C C . PRO A 1 102 ? -11.493 -11.740 12.186 1.00 90.75 102 PRO A C 1
ATOM 771 O O . PRO A 1 102 ? -11.297 -10.752 11.470 1.00 90.75 102 PRO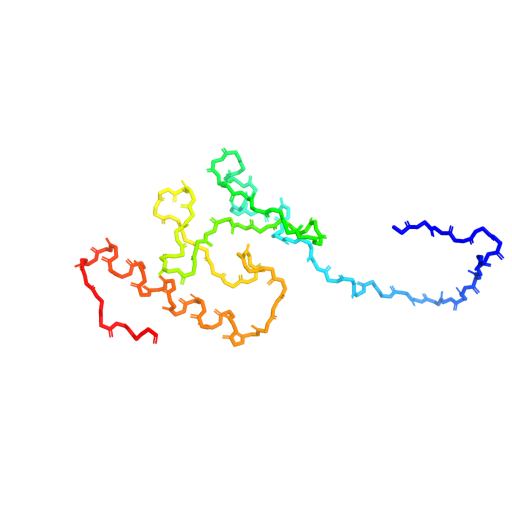 A O 1
ATOM 774 N N . ARG A 1 103 ? -10.503 -12.485 12.693 1.00 84.12 103 ARG A N 1
ATOM 775 C CA . ARG A 1 103 ? -9.072 -12.289 12.422 1.00 84.12 103 ARG A CA 1
ATOM 776 C C . ARG A 1 103 ? -8.579 -13.160 11.264 1.00 84.12 103 ARG A C 1
ATOM 778 O O . ARG A 1 103 ? -9.137 -14.257 11.081 1.00 84.12 103 ARG A O 1
#